Protein AF-A0A956T1V2-F1 (afdb_monomer_lite)

pLDDT: mean 81.73, std 8.69, range [58.0, 92.75]

Foldseek 3Di:
DVVLVVPAPPDDPPPDDDPPVVVCVVCVPFKDWDDKFFADADCNVCAVCVVSVVPPPVVNVVCNVVVVVVRVVCSVVDDPVRGPDMDIDIDTD

Structure (mmCIF, N/CA/C/O backbone):
data_AF-A0A956T1V2-F1
#
_entry.id   AF-A0A956T1V2-F1
#
loop_
_atom_site.group_PDB
_atom_site.id
_atom_site.type_symbol
_atom_site.label_atom_id
_atom_site.label_alt_id
_atom_site.label_comp_id
_atom_site.label_asym_id
_atom_site.label_entity_id
_atom_site.label_seq_id
_atom_site.pdbx_PDB_ins_code
_atom_site.Cartn_x
_atom_site.Cartn_y
_atom_site.Cartn_z
_atom_site.occupancy
_atom_site.B_iso_or_equiv
_atom_site.auth_seq_id
_atom_site.auth_comp_id
_atom_site.auth_asym_id
_atom_site.auth_atom_id
_atom_site.pdbx_PDB_model_num
ATOM 1 N N . ARG A 1 1 ? -10.955 -4.271 -11.040 1.00 58.00 1 ARG A N 1
ATOM 2 C CA . ARG A 1 1 ? -10.487 -5.555 -10.462 1.00 58.00 1 ARG A CA 1
ATOM 3 C C . ARG A 1 1 ? -11.052 -6.782 -11.180 1.00 58.00 1 ARG A C 1
ATOM 5 O O . ARG A 1 1 ? -10.254 -7.482 -11.777 1.00 58.00 1 ARG A O 1
ATOM 12 N N . LYS A 1 2 ? -12.379 -7.001 -11.243 1.00 58.19 2 LYS A N 1
ATOM 13 C CA . LYS A 1 2 ? -12.994 -8.191 -11.892 1.00 58.19 2 LYS A CA 1
ATOM 14 C C . LYS A 1 2 ? -12.524 -8.506 -13.324 1.00 58.19 2 LYS A C 1
ATOM 16 O O . LYS A 1 2 ? -12.512 -9.667 -13.703 1.00 58.19 2 LYS A O 1
ATOM 21 N N . LEU A 1 3 ? -12.149 -7.494 -14.114 1.00 64.12 3 LEU A N 1
ATOM 22 C CA . LEU A 1 3 ? -11.596 -7.721 -15.453 1.00 64.12 3 LEU A CA 1
ATOM 23 C C . LEU A 1 3 ? -10.191 -8.341 -15.399 1.00 64.12 3 LEU A C 1
ATOM 25 O O . LEU A 1 3 ? -9.960 -9.329 -16.069 1.00 64.12 3 LEU A O 1
ATOM 29 N N . TRP A 1 4 ? -9.284 -7.805 -14.577 1.00 61.72 4 TRP A N 1
ATOM 30 C CA . TRP A 1 4 ? -7.910 -8.310 -14.435 1.00 61.72 4 TRP A CA 1
ATOM 31 C C . TRP A 1 4 ? -7.899 -9.754 -13.930 1.00 61.72 4 TRP A C 1
ATOM 33 O O . TRP A 1 4 ? -7.306 -10.609 -14.576 1.00 61.72 4 TRP A O 1
ATOM 43 N N . TYR A 1 5 ? -8.651 -10.044 -12.863 1.00 61.69 5 TYR A N 1
ATOM 44 C CA . TYR A 1 5 ? -8.760 -11.395 -12.294 1.00 61.69 5 TYR A CA 1
ATOM 45 C C . TYR A 1 5 ? -9.218 -12.460 -13.301 1.00 61.69 5 TYR A C 1
ATOM 47 O O . TYR A 1 5 ? -8.940 -13.635 -13.119 1.00 61.69 5 TYR A O 1
ATOM 55 N N . ARG A 1 6 ? -9.915 -12.075 -14.377 1.00 64.38 6 ARG A N 1
ATOM 56 C CA . ARG A 1 6 ? -10.345 -13.020 -15.417 1.00 64.38 6 ARG A CA 1
ATOM 57 C C . ARG A 1 6 ? -9.243 -13.421 -16.395 1.00 64.38 6 ARG A C 1
ATOM 59 O O . ARG A 1 6 ? -9.412 -14.420 -17.084 1.00 64.38 6 ARG A O 1
ATOM 66 N N . PHE A 1 7 ? -8.176 -12.636 -16.512 1.00 66.19 7 PHE A N 1
ATOM 67 C CA . PHE A 1 7 ? -7.160 -12.811 -17.555 1.00 66.19 7 PHE A CA 1
ATOM 68 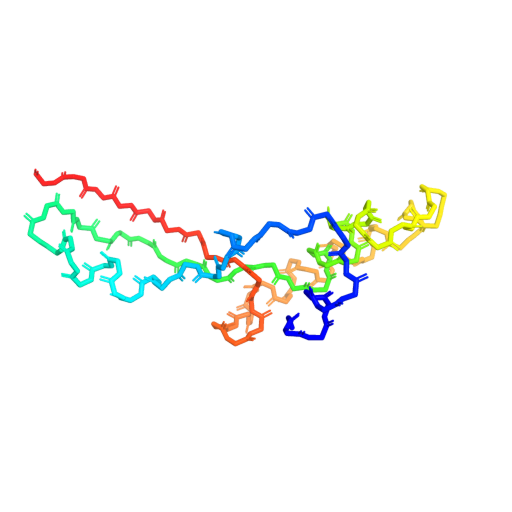C C . PHE A 1 7 ? -5.793 -13.237 -17.018 1.00 66.19 7 PHE A C 1
ATOM 70 O O . PHE A 1 7 ? -4.886 -13.469 -17.816 1.00 66.19 7 PHE A O 1
ATOM 77 N N . ASP A 1 8 ? -5.628 -13.338 -15.700 1.00 66.62 8 ASP A N 1
ATOM 78 C CA . ASP A 1 8 ? -4.339 -13.622 -15.083 1.00 66.62 8 ASP A CA 1
ATOM 79 C C . ASP A 1 8 ? -4.325 -15.016 -14.428 1.00 66.62 8 ASP A C 1
ATOM 81 O O . ASP A 1 8 ? -5.039 -15.231 -13.450 1.00 66.62 8 ASP A O 1
ATOM 85 N N . PRO A 1 9 ? -3.537 -15.973 -14.959 1.00 68.38 9 PRO A N 1
ATOM 86 C CA . PRO A 1 9 ? -3.486 -17.346 -14.458 1.00 68.38 9 PRO A CA 1
ATOM 87 C C . PRO A 1 9 ? -2.745 -17.484 -13.121 1.00 68.38 9 PRO A C 1
ATOM 89 O O . PRO A 1 9 ? -2.670 -18.589 -12.594 1.00 68.38 9 PRO A O 1
ATOM 92 N N . LEU A 1 10 ? -2.149 -16.403 -12.607 1.00 68.56 10 LEU A N 1
ATOM 93 C CA . LEU A 1 10 ? -1.412 -16.411 -11.344 1.00 68.56 10 LEU A CA 1
ATOM 94 C C . LEU A 1 10 ? -2.295 -16.129 -10.124 1.00 68.56 10 LEU A C 1
ATOM 96 O O . LEU A 1 10 ? -1.793 -16.246 -9.011 1.00 68.56 10 LEU A O 1
ATOM 100 N N . PHE A 1 11 ? -3.565 -15.759 -10.319 1.00 67.12 11 PHE A N 1
ATOM 101 C CA . PHE A 1 11 ? -4.474 -15.476 -9.212 1.00 67.12 11 PHE A CA 1
ATOM 102 C C . PHE A 1 11 ? -5.179 -16.743 -8.725 1.00 67.12 11 PHE A C 1
ATOM 104 O O . PHE A 1 11 ? -5.852 -17.425 -9.501 1.00 67.12 11 PHE A O 1
ATOM 111 N N . GLU A 1 12 ? -5.059 -17.032 -7.430 1.00 68.31 12 GLU A N 1
ATOM 112 C CA . GLU A 1 12 ? -5.826 -18.103 -6.790 1.00 68.31 12 GLU A CA 1
ATOM 113 C C . GLU A 1 12 ? -7.239 -17.634 -6.416 1.00 68.31 12 GLU A C 1
ATOM 115 O O . GLU A 1 12 ? -7.472 -16.465 -6.108 1.00 68.31 12 GLU A O 1
ATOM 120 N N . GLU A 1 13 ? -8.201 -18.563 -6.372 1.00 64.38 13 GLU A N 1
ATOM 121 C CA . GLU A 1 13 ? -9.592 -18.271 -5.981 1.00 64.38 13 GLU A CA 1
ATOM 122 C C . GLU A 1 13 ? -9.712 -17.681 -4.565 1.00 64.38 13 GLU A C 1
ATOM 124 O O . GLU A 1 13 ? -10.689 -17.005 -4.255 1.00 64.38 13 GLU A O 1
ATOM 129 N N . SER A 1 14 ? -8.711 -17.901 -3.708 1.00 65.25 14 SER A N 1
ATOM 130 C CA . SER A 1 14 ? -8.670 -17.386 -2.337 1.00 65.25 14 SER A CA 1
ATOM 131 C C . SER A 1 14 ? -8.173 -15.936 -2.219 1.00 65.25 14 SER A C 1
ATOM 133 O O . SER A 1 14 ? -8.257 -15.352 -1.139 1.00 65.25 14 SER A O 1
ATOM 135 N N . GLU A 1 15 ? -7.711 -15.313 -3.310 1.00 68.19 15 GLU A N 1
ATOM 136 C CA . GLU A 1 15 ? -7.192 -13.934 -3.325 1.00 68.19 15 GLU A CA 1
ATOM 137 C C . GLU A 1 15 ? -8.295 -12.862 -3.452 1.00 68.19 15 GLU A C 1
ATOM 139 O O . GLU A 1 15 ? -8.078 -11.750 -3.958 1.00 68.19 15 GLU A O 1
ATOM 144 N N . GLU A 1 16 ? -9.504 -13.182 -2.984 1.00 70.75 16 GLU A N 1
ATOM 145 C CA . GLU A 1 16 ? -10.608 -12.232 -2.910 1.00 70.75 16 GLU A CA 1
ATOM 146 C C . GLU A 1 16 ? -10.293 -11.049 -1.981 1.00 70.75 16 GLU A C 1
ATOM 148 O O . GLU A 1 16 ? -9.490 -11.107 -1.046 1.00 70.75 16 GLU A O 1
ATOM 153 N N . SER A 1 17 ? -10.948 -9.916 -2.244 1.00 73.19 17 SER A N 1
ATOM 154 C CA . SER A 1 17 ? -10.778 -8.721 -1.423 1.00 73.19 17 SER A CA 1
ATOM 155 C C . SER A 1 17 ? -11.320 -8.936 -0.013 1.00 73.1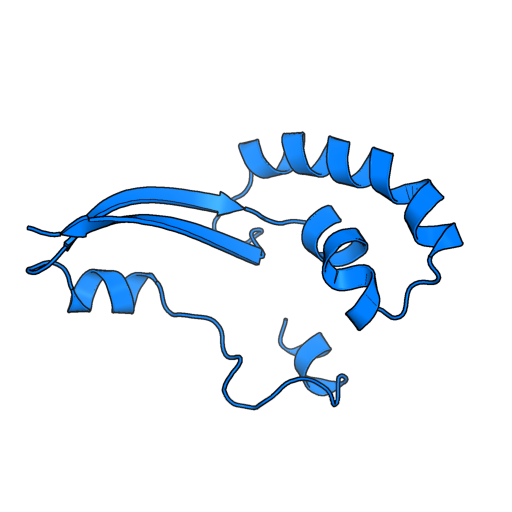9 17 SER A C 1
ATOM 157 O O . SER A 1 17 ? -12.477 -9.316 0.153 1.00 73.19 17 SER A O 1
ATOM 159 N N . VAL A 1 18 ? -10.524 -8.581 0.993 1.00 82.12 18 VAL A N 1
ATOM 160 C CA . VAL A 1 18 ? -10.936 -8.618 2.401 1.00 82.12 18 VAL A CA 1
ATOM 161 C C . VAL A 1 18 ? -12.086 -7.639 2.660 1.00 82.12 18 VAL A C 1
ATOM 163 O O . VAL A 1 18 ? -11.952 -6.437 2.416 1.00 82.12 18 VAL A O 1
ATOM 166 N N . ASP A 1 19 ? -13.191 -8.136 3.224 1.00 86.00 19 ASP A N 1
ATOM 167 C CA . ASP A 1 19 ? -14.254 -7.292 3.775 1.00 86.00 19 ASP A CA 1
ATOM 168 C C . ASP A 1 19 ? -13.835 -6.717 5.136 1.00 86.00 19 ASP A C 1
ATOM 170 O O . ASP A 1 19 ? -14.017 -7.319 6.196 1.00 86.00 19 ASP A O 1
ATOM 174 N N . LEU A 1 20 ? -13.254 -5.520 5.100 1.00 85.75 20 LEU A N 1
ATOM 175 C CA . LEU A 1 20 ? -12.769 -4.824 6.291 1.00 85.75 20 LEU A CA 1
ATOM 176 C C . LEU A 1 20 ? -13.888 -4.421 7.257 1.00 85.75 20 LEU A C 1
ATOM 178 O O . LEU A 1 20 ? -13.649 -4.348 8.463 1.00 85.75 20 LEU A O 1
ATOM 182 N N . GLU A 1 21 ? -15.091 -4.128 6.760 1.00 87.31 21 GLU A N 1
ATOM 183 C CA . GLU A 1 21 ? -16.212 -3.734 7.619 1.00 87.31 21 GLU A CA 1
ATOM 184 C C . GLU A 1 21 ? -16.749 -4.942 8.381 1.00 87.31 21 GLU A C 1
ATOM 186 O O . GLU A 1 21 ? -16.864 -4.878 9.609 1.00 87.31 21 GLU A O 1
ATOM 191 N N . GLY A 1 22 ? -16.956 -6.065 7.687 1.00 88.75 22 GLY A N 1
ATOM 192 C CA . GLY A 1 22 ? -17.301 -7.340 8.314 1.00 88.75 22 GLY A CA 1
ATOM 193 C C . GLY A 1 22 ? -16.241 -7.807 9.316 1.00 88.75 22 GLY A C 1
ATOM 194 O O . GLY A 1 22 ? -16.575 -8.225 10.432 1.00 88.75 22 GLY A O 1
ATOM 195 N N . LEU A 1 23 ? -14.954 -7.657 8.977 1.00 89.25 23 LEU A N 1
ATOM 196 C CA . LEU A 1 23 ? -13.836 -8.023 9.852 1.00 89.25 23 LEU A CA 1
ATOM 197 C C . LEU A 1 23 ? -13.838 -7.203 11.154 1.00 89.25 23 LEU A C 1
ATOM 199 O O . LEU A 1 23 ? -13.682 -7.771 12.240 1.00 89.25 23 LEU A O 1
ATOM 203 N N . LYS A 1 24 ? -14.035 -5.879 11.056 1.00 90.06 24 LYS A N 1
ATOM 204 C CA . LYS A 1 24 ? -14.122 -4.973 12.216 1.00 90.06 24 LYS A CA 1
ATOM 205 C C . LYS A 1 24 ? -15.336 -5.296 13.082 1.00 90.06 24 LYS A C 1
ATOM 207 O O . LYS A 1 24 ? -15.203 -5.413 14.299 1.00 90.06 24 LYS A O 1
ATOM 212 N N . ALA A 1 25 ? -16.505 -5.477 12.465 1.00 90.06 25 ALA A N 1
ATOM 213 C CA . ALA A 1 25 ? -17.741 -5.794 13.177 1.00 90.06 25 ALA A CA 1
ATOM 214 C C . ALA A 1 25 ? -17.612 -7.096 13.983 1.00 90.06 25 ALA A C 1
ATOM 216 O O . ALA A 1 25 ? -17.945 -7.123 15.168 1.00 90.06 25 ALA A O 1
ATOM 217 N N . SER A 1 26 ? -17.028 -8.134 13.378 1.00 92.56 26 SER A N 1
ATOM 218 C CA . SER A 1 26 ? -16.833 -9.450 14.003 1.00 92.56 26 SER A CA 1
ATOM 219 C C . SER A 1 26 ? -15.838 -9.443 15.172 1.00 92.56 26 SER A C 1
ATOM 221 O O . SER A 1 26 ? -15.835 -10.362 15.988 1.00 92.56 26 SER A O 1
ATOM 223 N N . ASN A 1 27 ? -14.988 -8.415 15.278 1.00 91.06 27 ASN A N 1
ATOM 224 C CA . ASN A 1 27 ? -13.895 -8.347 16.255 1.00 91.06 27 ASN A CA 1
ATOM 225 C C . ASN A 1 27 ? -13.997 -7.174 17.241 1.00 91.06 27 ASN A C 1
ATOM 227 O O . ASN A 1 27 ? -13.090 -6.982 18.052 1.00 91.06 27 ASN A O 1
ATOM 231 N N . ARG A 1 28 ? -15.112 -6.434 17.233 1.00 86.44 28 ARG A N 1
ATOM 232 C CA . ARG A 1 28 ? -15.316 -5.217 18.039 1.00 86.44 28 ARG A CA 1
ATOM 233 C C . ARG A 1 28 ? -15.122 -5.408 19.551 1.00 86.44 28 ARG A C 1
ATOM 235 O O . ARG A 1 28 ? -14.772 -4.460 20.239 1.00 86.44 28 ARG A O 1
ATOM 242 N N . GLY A 1 29 ? -15.344 -6.617 20.070 1.00 87.69 29 GLY A N 1
ATOM 243 C CA . GLY A 1 29 ? -15.143 -6.943 21.491 1.00 87.69 29 GLY A CA 1
ATOM 244 C C . GLY A 1 29 ? -13.724 -7.390 21.865 1.00 87.69 29 GLY A C 1
ATOM 245 O O . GLY A 1 29 ? -13.451 -7.601 23.039 1.00 87.69 29 GLY A O 1
ATOM 246 N N . ARG A 1 30 ? -12.833 -7.585 20.886 1.00 91.62 30 ARG A N 1
ATOM 247 C CA . ARG A 1 30 ? -11.460 -8.095 21.086 1.00 91.62 30 ARG A CA 1
ATOM 248 C C . ARG A 1 30 ? -10.396 -7.076 20.697 1.00 91.62 30 ARG A C 1
ATOM 250 O O . ARG A 1 30 ? -9.275 -7.132 21.200 1.00 91.62 30 ARG A O 1
ATOM 257 N N . PHE A 1 31 ? -10.736 -6.192 19.766 1.00 92.12 31 PHE A N 1
ATOM 258 C CA . PHE A 1 31 ? -9.826 -5.212 19.207 1.00 92.12 31 PHE A CA 1
ATOM 259 C C . PHE A 1 31 ? -10.511 -3.858 19.059 1.00 92.12 31 PHE A C 1
ATOM 261 O O . PHE A 1 31 ? -11.670 -3.761 18.656 1.00 92.12 31 PHE A O 1
ATOM 268 N N . GLU A 1 32 ? -9.747 -2.812 19.325 1.00 90.50 32 GLU A N 1
ATOM 269 C CA . GLU A 1 32 ? -10.092 -1.424 19.075 1.00 90.50 32 GLU A CA 1
ATOM 270 C C . GLU A 1 32 ? -9.390 -0.948 17.796 1.00 90.50 32 GLU A C 1
ATOM 272 O O . GLU A 1 32 ? -8.179 -1.114 17.635 1.00 90.50 32 GLU A O 1
ATOM 277 N N . SER A 1 33 ? -10.148 -0.367 16.866 1.00 87.06 33 SER A N 1
ATOM 278 C CA . SER A 1 33 ? -9.608 0.173 15.615 1.00 87.06 33 SER A CA 1
ATOM 279 C C . SER A 1 33 ? -9.072 1.584 15.851 1.00 87.06 33 SER A C 1
ATOM 281 O O . SER A 1 33 ? -9.853 2.500 16.086 1.00 87.06 33 SER A O 1
ATOM 283 N N . MET A 1 34 ? -7.754 1.760 15.770 1.00 90.62 34 MET A N 1
ATOM 284 C CA . MET A 1 34 ? -7.078 3.034 16.047 1.00 90.62 34 MET A CA 1
ATOM 285 C C . MET A 1 34 ? -7.034 3.934 14.812 1.00 90.62 34 MET A C 1
ATOM 287 O O . MET A 1 34 ? -7.398 5.103 14.873 1.00 90.62 34 MET A O 1
ATOM 291 N N . THR A 1 35 ? -6.583 3.382 13.684 1.00 88.00 35 THR A N 1
ATOM 292 C CA . THR A 1 35 ? -6.358 4.140 12.448 1.00 88.00 35 THR A CA 1
ATOM 293 C C . THR A 1 35 ? -6.748 3.297 11.244 1.00 88.00 35 THR A C 1
ATOM 295 O O . THR A 1 35 ? -6.455 2.102 11.201 1.00 88.00 35 THR A O 1
ATOM 298 N N . GLU A 1 36 ? -7.360 3.931 10.249 1.00 88.62 36 GLU A N 1
ATOM 299 C CA . GLU A 1 36 ? -7.699 3.330 8.963 1.00 88.62 36 GLU A CA 1
ATOM 300 C C . GLU A 1 36 ? -7.353 4.317 7.849 1.00 88.62 36 GLU A C 1
ATOM 302 O O . GLU A 1 36 ? -7.854 5.440 7.822 1.00 88.62 36 GLU A O 1
ATOM 307 N N . GLN A 1 37 ? -6.458 3.910 6.953 1.00 87.81 37 GLN A N 1
ATOM 308 C CA . GLN A 1 37 ? -6.025 4.709 5.811 1.00 87.81 37 GLN A CA 1
ATOM 309 C C . GLN A 1 37 ? -6.219 3.912 4.532 1.00 87.81 37 GLN A C 1
ATOM 311 O O . GLN A 1 37 ? -5.819 2.755 4.445 1.00 87.81 37 GLN A O 1
ATOM 316 N N . TYR A 1 38 ? -6.800 4.547 3.525 1.00 87.50 38 TYR A N 1
ATOM 317 C CA . TYR A 1 38 ? -7.033 3.946 2.221 1.00 87.50 38 TYR A CA 1
ATOM 318 C C . TYR A 1 38 ? -5.954 4.426 1.253 1.00 87.50 38 TYR A C 1
ATOM 320 O O . TYR A 1 38 ? -5.797 5.622 1.027 1.00 87.50 38 TYR A O 1
ATOM 328 N N . LEU A 1 39 ? -5.179 3.493 0.702 1.00 85.25 39 LEU A N 1
ATOM 329 C CA . LEU A 1 39 ? -3.959 3.778 -0.049 1.00 85.25 39 LEU A CA 1
ATOM 330 C C . LEU A 1 39 ? -3.868 2.918 -1.313 1.00 85.25 39 LEU A C 1
ATOM 332 O O . LEU A 1 39 ? -4.583 1.930 -1.496 1.00 85.25 39 LEU A O 1
ATOM 336 N N . GLY A 1 40 ? -2.943 3.297 -2.187 1.00 79.94 40 GLY A N 1
ATOM 337 C CA . GLY A 1 40 ? -2.640 2.551 -3.396 1.00 79.94 40 GLY A CA 1
ATOM 338 C C . GLY A 1 40 ? -3.561 2.954 -4.536 1.00 79.94 40 GLY A C 1
ATOM 339 O O . GLY A 1 40 ? -4.734 2.601 -4.546 1.00 79.94 40 GLY A O 1
ATOM 340 N N . SER A 1 41 ? -3.025 3.679 -5.506 1.00 82.25 41 SER A N 1
ATOM 341 C CA . SER A 1 41 ? -3.763 4.189 -6.654 1.00 82.25 41 SER A CA 1
ATOM 342 C C . SER A 1 41 ? -3.065 3.780 -7.955 1.00 82.25 41 SER A C 1
ATOM 344 O O . SER A 1 41 ? -2.897 2.591 -8.241 1.00 82.25 41 SER A O 1
ATOM 346 N N . VAL A 1 42 ? -2.645 4.750 -8.759 1.00 81.19 42 VAL A N 1
ATOM 347 C CA . VAL A 1 42 ? -2.041 4.534 -10.070 1.00 81.19 42 VAL A CA 1
ATOM 348 C C . VAL A 1 42 ? -0.652 3.909 -9.952 1.00 81.19 42 VAL A C 1
ATOM 350 O O . VAL A 1 42 ? -0.354 2.963 -10.680 1.00 81.19 42 VAL A O 1
ATOM 353 N N . ALA A 1 43 ? 0.197 4.372 -9.031 1.00 83.62 43 ALA A N 1
ATOM 354 C CA . ALA A 1 43 ? 1.538 3.814 -8.873 1.00 83.62 43 ALA A CA 1
ATOM 355 C C . ALA A 1 43 ? 1.500 2.422 -8.250 1.00 83.62 43 ALA A C 1
ATOM 357 O O . ALA A 1 43 ? 2.290 1.562 -8.638 1.00 83.62 43 ALA A O 1
ATOM 358 N N . TYR A 1 44 ? 0.558 2.152 -7.345 1.00 83.94 44 TYR A N 1
ATOM 359 C CA . TYR A 1 44 ? 0.361 0.797 -6.843 1.00 83.94 44 TYR A CA 1
ATOM 360 C C . TYR A 1 44 ? 0.093 -0.193 -7.983 1.00 83.94 44 TYR A C 1
ATOM 362 O O . TYR A 1 44 ? 0.731 -1.242 -8.064 1.00 83.94 44 TYR A O 1
ATOM 370 N N . ILE A 1 45 ? -0.779 0.158 -8.927 1.00 82.50 45 ILE A N 1
ATOM 371 C CA . ILE A 1 45 ? -1.066 -0.703 -10.079 1.00 82.50 45 ILE A CA 1
ATOM 372 C C . ILE A 1 45 ? 0.123 -0.743 -11.051 1.00 82.50 45 ILE A C 1
ATOM 374 O O . ILE A 1 45 ? 0.654 -1.809 -11.344 1.00 82.50 45 ILE A O 1
ATOM 378 N N . ALA A 1 46 ? 0.575 0.410 -11.539 1.00 82.50 46 ALA A N 1
ATOM 379 C CA . ALA A 1 46 ? 1.534 0.478 -12.640 1.00 82.50 46 ALA A CA 1
ATOM 380 C C . ALA A 1 46 ? 2.987 0.193 -12.223 1.00 82.50 46 ALA A C 1
ATOM 382 O O . ALA A 1 46 ? 3.787 -0.271 -13.036 1.00 82.50 46 ALA A O 1
ATOM 383 N N . VAL A 1 47 ? 3.360 0.484 -10.974 1.00 83.69 47 VAL A N 1
ATOM 384 C CA . VAL A 1 47 ? 4.735 0.339 -10.472 1.00 83.69 47 VAL A CA 1
ATOM 385 C C . VAL A 1 47 ? 4.852 -0.870 -9.553 1.00 83.69 47 VAL A C 1
ATOM 387 O O . VAL A 1 47 ? 5.703 -1.731 -9.797 1.00 83.69 47 VAL A O 1
ATOM 390 N N . LEU A 1 48 ? 4.015 -0.967 -8.517 1.00 81.62 48 LEU A N 1
ATOM 391 C CA . LEU A 1 48 ? 4.129 -2.048 -7.528 1.00 81.62 48 LEU A CA 1
ATOM 392 C C . LEU A 1 48 ? 3.620 -3.389 -8.073 1.00 81.62 48 LEU A C 1
ATOM 394 O O . LEU A 1 48 ? 4.232 -4.412 -7.792 1.00 81.62 48 LEU A O 1
ATOM 398 N N . ASN A 1 49 ? 2.622 -3.382 -8.963 1.00 83.19 49 ASN A N 1
ATOM 399 C CA . ASN A 1 49 ? 2.153 -4.578 -9.679 1.00 83.19 49 ASN A CA 1
ATOM 400 C C . ASN A 1 49 ? 2.728 -4.698 -11.107 1.00 83.19 49 ASN A C 1
ATOM 402 O O . ASN A 1 49 ? 2.205 -5.435 -11.939 1.00 83.19 49 ASN A O 1
ATOM 406 N N . SER A 1 50 ? 3.840 -4.011 -11.398 1.00 81.69 50 SER A N 1
ATOM 407 C CA . SER A 1 50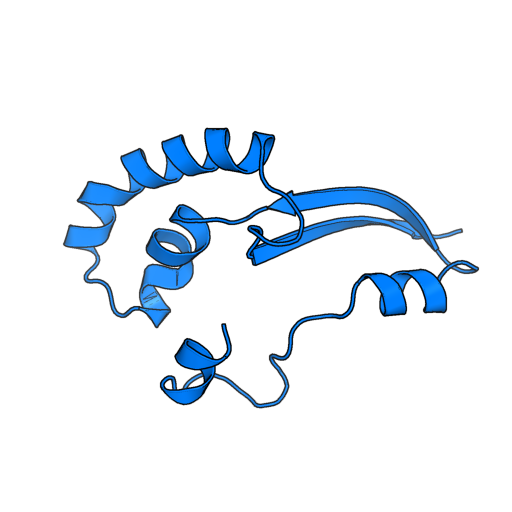 ? 4.513 -4.054 -12.713 1.00 81.69 50 SER A CA 1
ATOM 408 C C . SER A 1 50 ? 4.898 -5.464 -13.172 1.00 81.69 50 SER A C 1
ATOM 410 O O . SER A 1 50 ? 4.864 -5.734 -14.369 1.00 81.69 50 SER A O 1
ATOM 412 N N . MET A 1 51 ? 5.228 -6.368 -12.242 1.00 81.00 51 MET A N 1
ATOM 413 C CA . MET A 1 51 ? 5.520 -7.771 -12.557 1.00 81.00 51 MET A CA 1
ATOM 414 C C . MET A 1 51 ? 4.284 -8.490 -13.102 1.00 81.00 51 MET A C 1
ATOM 416 O O . MET A 1 51 ? 4.362 -9.166 -14.124 1.00 81.00 51 MET A O 1
ATOM 420 N N . ILE A 1 52 ? 3.140 -8.289 -12.448 1.00 77.62 52 ILE A N 1
ATOM 421 C CA . ILE A 1 52 ? 1.856 -8.880 -12.833 1.00 77.62 52 ILE A CA 1
ATOM 422 C C . ILE A 1 52 ? 1.413 -8.317 -14.194 1.00 77.62 52 ILE A C 1
ATOM 424 O O . ILE A 1 52 ? 0.976 -9.049 -15.075 1.00 77.62 52 ILE A O 1
ATOM 428 N N . LEU A 1 53 ? 1.653 -7.023 -14.428 1.00 78.06 53 LEU A N 1
ATOM 429 C CA . LEU A 1 53 ? 1.429 -6.366 -15.721 1.00 78.06 53 LEU A CA 1
ATOM 430 C C . LEU A 1 53 ? 2.494 -6.692 -16.7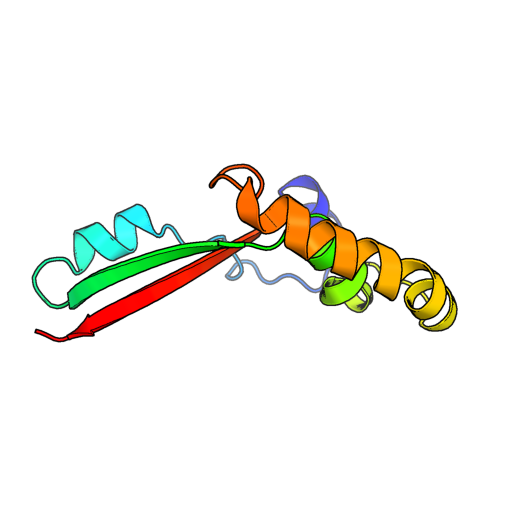87 1.00 78.06 53 LEU A C 1
ATOM 432 O O . LEU A 1 53 ? 2.404 -6.190 -17.907 1.00 78.06 53 LEU A O 1
ATOM 436 N N . ARG A 1 54 ? 3.506 -7.507 -16.455 1.00 82.50 54 ARG A N 1
ATOM 437 C CA . ARG A 1 54 ? 4.626 -7.894 -17.333 1.00 82.50 54 ARG A CA 1
ATOM 438 C C . ARG A 1 54 ? 5.355 -6.698 -17.953 1.00 82.50 54 ARG A C 1
ATOM 440 O O . ARG A 1 54 ? 5.841 -6.771 -19.082 1.00 82.50 54 ARG A O 1
ATOM 447 N N . VAL A 1 55 ? 5.439 -5.588 -17.221 1.00 83.00 55 VAL A N 1
ATOM 448 C CA . VAL A 1 55 ? 6.104 -4.380 -17.712 1.00 83.00 55 VAL A CA 1
ATOM 449 C C . VAL A 1 55 ? 7.620 -4.593 -17.696 1.00 83.00 55 VAL A C 1
ATOM 451 O O . VAL A 1 55 ? 8.176 -4.910 -16.640 1.00 83.00 55 VAL A O 1
ATOM 454 N N . PRO A 1 56 ? 8.323 -4.390 -18.825 1.00 85.25 56 PRO A N 1
ATOM 455 C CA . PRO A 1 56 ? 9.775 -4.488 -18.856 1.00 85.25 56 PRO A CA 1
ATOM 456 C C . PRO A 1 56 ? 10.433 -3.493 -17.890 1.00 85.25 56 PRO A C 1
ATOM 458 O O . PRO A 1 56 ? 10.047 -2.322 -17.823 1.00 85.25 56 PRO A O 1
ATOM 461 N N . GLY A 1 57 ? 11.470 -3.932 -17.169 1.00 83.75 57 GLY A N 1
ATOM 462 C CA . GLY A 1 57 ? 12.104 -3.133 -16.109 1.00 83.75 57 GLY A CA 1
ATOM 463 C C . GLY A 1 57 ? 12.639 -1.767 -16.564 1.00 83.75 57 GLY A C 1
ATOM 464 O O . GLY A 1 57 ? 12.595 -0.803 -15.803 1.00 83.75 57 GLY A O 1
ATOM 465 N N . TRP A 1 58 ? 13.072 -1.642 -17.821 1.00 86.38 58 TRP A N 1
ATOM 466 C CA . TRP A 1 58 ? 13.544 -0.372 -18.381 1.00 86.38 58 TRP A CA 1
ATOM 467 C C . TRP A 1 58 ? 12.418 0.660 -18.549 1.00 86.38 58 TRP A C 1
ATOM 469 O O . TRP A 1 58 ? 12.626 1.834 -18.254 1.00 86.38 58 TRP A O 1
ATOM 479 N N . VAL A 1 59 ? 11.210 0.230 -18.938 1.00 85.69 59 VAL A N 1
ATOM 480 C CA . VAL A 1 59 ? 10.031 1.111 -19.033 1.00 85.69 59 VAL A CA 1
ATOM 481 C C . VAL A 1 59 ? 9.627 1.566 -17.636 1.00 85.69 59 VAL A C 1
ATOM 483 O O . VAL A 1 59 ? 9.394 2.751 -17.412 1.00 85.69 59 VAL A O 1
ATOM 486 N N . LYS A 1 60 ? 9.620 0.632 -16.676 1.00 84.50 60 LYS A N 1
ATOM 487 C CA . LYS A 1 60 ? 9.319 0.914 -15.269 1.00 84.50 60 LYS A CA 1
ATOM 488 C C . LYS A 1 60 ? 10.190 2.036 -14.721 1.00 84.50 60 LYS A C 1
ATOM 490 O O . LYS A 1 60 ? 9.656 2.966 -14.119 1.00 84.50 60 LYS A O 1
ATOM 495 N N . ASN A 1 61 ? 11.498 1.988 -14.952 1.00 85.94 61 ASN A N 1
ATOM 496 C CA . ASN A 1 61 ? 12.423 3.002 -14.444 1.00 85.94 61 ASN A CA 1
ATOM 497 C C . ASN A 1 61 ? 12.122 4.415 -14.971 1.00 85.94 61 ASN A C 1
ATOM 499 O O . ASN A 1 61 ? 12.379 5.384 -14.261 1.00 85.94 61 ASN A O 1
ATOM 503 N N . LEU A 1 62 ? 11.534 4.536 -16.165 1.00 88.69 62 LEU A N 1
ATOM 504 C CA . LEU A 1 62 ? 11.188 5.825 -16.761 1.00 88.69 62 LEU A CA 1
ATOM 505 C C . LEU A 1 62 ? 9.973 6.478 -16.085 1.00 88.69 62 LEU A C 1
ATOM 507 O O . LEU A 1 62 ? 10.025 7.654 -15.735 1.00 88.69 62 LEU A O 1
ATOM 511 N N . TYR A 1 63 ? 8.881 5.732 -15.886 1.00 87.25 63 TYR A N 1
ATOM 512 C CA . TYR A 1 63 ? 7.637 6.303 -15.345 1.00 87.25 63 TYR A CA 1
ATOM 513 C C . TYR A 1 63 ? 7.511 6.201 -13.818 1.00 87.25 63 TYR A C 1
ATOM 515 O O . TYR A 1 63 ? 6.703 6.918 -13.225 1.00 87.25 63 TYR A O 1
ATOM 523 N N . SER A 1 64 ? 8.290 5.335 -13.158 1.00 88.00 64 SER A N 1
ATOM 524 C CA . SER A 1 64 ? 8.168 5.099 -11.709 1.00 88.00 64 SER A CA 1
ATOM 525 C C . SER A 1 64 ? 8.324 6.358 -10.855 1.00 88.00 64 SER A C 1
ATOM 527 O O . SER A 1 64 ? 7.484 6.546 -9.976 1.00 88.00 64 SER A O 1
ATOM 529 N N . PRO A 1 65 ? 9.316 7.245 -11.081 1.00 88.56 65 PRO A N 1
ATOM 530 C CA . PRO A 1 65 ? 9.472 8.448 -10.261 1.00 88.56 65 PRO A CA 1
ATOM 531 C C . PRO A 1 65 ? 8.255 9.376 -10.358 1.00 88.56 65 PRO A C 1
ATOM 533 O O . PRO A 1 65 ? 7.778 9.897 -9.347 1.00 88.56 65 PRO A O 1
ATOM 536 N N . LEU A 1 66 ? 7.711 9.528 -11.570 1.00 88.38 66 LEU A N 1
ATOM 537 C CA . LEU A 1 66 ? 6.536 10.356 -11.829 1.00 88.38 66 LEU A CA 1
ATOM 538 C C . LEU A 1 66 ? 5.307 9.783 -11.122 1.00 88.38 66 LEU A C 1
ATOM 540 O O . LEU A 1 66 ? 4.613 10.494 -10.399 1.00 88.38 66 LEU A O 1
ATOM 544 N N . PHE A 1 67 ? 5.058 8.485 -11.292 1.00 87.12 67 PHE A N 1
ATOM 545 C CA . PHE A 1 67 ? 3.884 7.843 -10.711 1.00 87.12 67 PHE A CA 1
ATOM 546 C C . PHE A 1 67 ? 3.969 7.768 -9.190 1.00 87.12 67 PHE A C 1
ATOM 548 O O . PHE A 1 67 ? 2.977 8.054 -8.534 1.00 87.12 67 PHE A O 1
ATOM 555 N N . MET A 1 68 ? 5.140 7.492 -8.612 1.00 86.75 68 MET A N 1
ATOM 556 C CA . MET A 1 68 ? 5.327 7.518 -7.155 1.00 86.75 68 MET A CA 1
ATOM 557 C C . MET A 1 68 ? 5.104 8.915 -6.561 1.00 86.75 68 MET A C 1
ATOM 559 O O . MET A 1 68 ? 4.520 9.041 -5.486 1.00 86.75 68 MET A O 1
ATOM 563 N N . SER A 1 69 ? 5.501 9.971 -7.274 1.00 86.25 69 SER A N 1
ATOM 564 C CA . SER A 1 69 ? 5.227 11.352 -6.852 1.00 86.25 69 SER A CA 1
ATOM 565 C C . SER A 1 69 ? 3.729 11.668 -6.894 1.00 86.25 69 SER A C 1
ATOM 567 O O . SER A 1 69 ? 3.183 12.240 -5.950 1.00 86.25 69 SER A O 1
ATOM 569 N N . LEU A 1 70 ? 3.046 11.246 -7.964 1.00 84.69 70 LEU A N 1
ATOM 570 C CA . LEU A 1 70 ? 1.594 11.390 -8.099 1.00 84.69 70 LEU A CA 1
ATOM 571 C C . LEU A 1 70 ? 0.836 10.580 -7.044 1.00 84.69 70 LEU A C 1
ATOM 573 O O . LEU A 1 70 ? -0.152 11.069 -6.506 1.00 84.69 70 LEU A O 1
ATOM 577 N N . GLU A 1 71 ? 1.320 9.389 -6.693 1.00 84.44 71 GLU A N 1
ATOM 578 C CA . GLU A 1 71 ? 0.744 8.5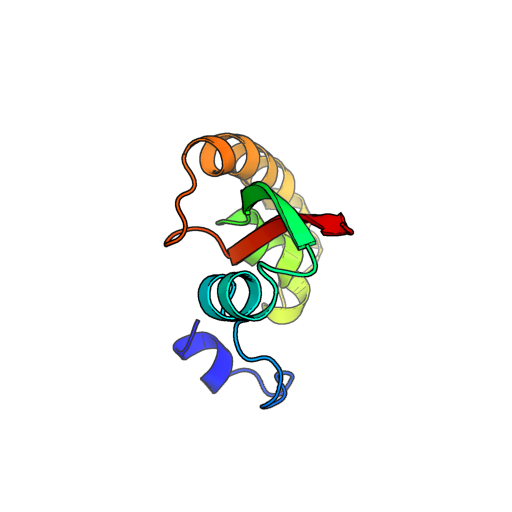39 -5.647 1.00 84.44 71 GLU A CA 1
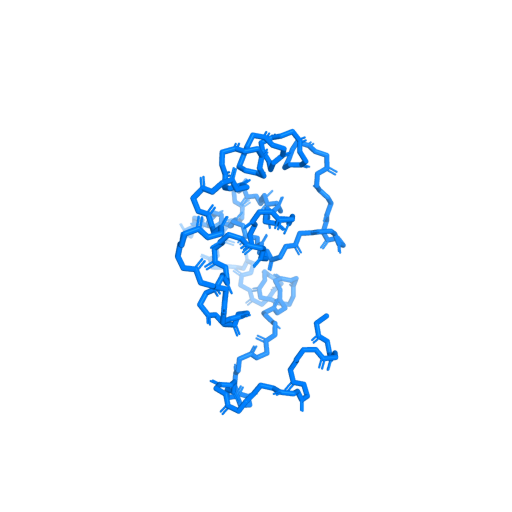ATOM 579 C C . GLU A 1 71 ? 0.685 9.269 -4.303 1.00 84.44 71 GLU A C 1
ATOM 581 O O . GLU A 1 71 ? -0.329 9.212 -3.618 1.00 84.44 71 GLU A O 1
ATOM 586 N N . GLY A 1 72 ? 1.737 10.008 -3.934 1.00 81.38 72 GLY A N 1
ATOM 587 C CA . GLY A 1 72 ? 1.753 10.792 -2.696 1.00 81.38 72 GLY A CA 1
ATOM 588 C C . GLY A 1 72 ? 0.672 11.878 -2.655 1.00 81.38 72 GLY A C 1
ATOM 589 O O . GLY A 1 72 ? 0.122 12.163 -1.591 1.00 81.38 72 GLY A O 1
ATOM 590 N N . LEU A 1 73 ? 0.336 12.458 -3.810 1.00 82.75 73 LEU A N 1
ATOM 591 C CA . LEU A 1 73 ? -0.717 13.465 -3.937 1.00 82.75 73 LEU A CA 1
ATOM 592 C C . LEU A 1 73 ? -2.106 12.815 -3.961 1.00 82.75 73 LEU A C 1
ATOM 594 O O . LEU A 1 73 ? -3.012 13.274 -3.266 1.00 82.75 73 LEU A O 1
ATOM 598 N N . LEU A 1 74 ? -2.251 11.709 -4.692 1.00 81.69 74 LEU A N 1
ATOM 599 C CA . LEU A 1 74 ? -3.490 10.941 -4.779 1.00 81.69 74 LEU A CA 1
ATOM 600 C C . LEU A 1 74 ? -3.858 10.305 -3.440 1.00 81.69 74 LEU A C 1
ATOM 602 O O . LEU A 1 74 ? -5.014 10.387 -3.053 1.00 81.69 74 LEU A O 1
ATOM 606 N N . ASN A 1 75 ? -2.897 9.774 -2.682 1.00 81.62 75 ASN A N 1
ATOM 607 C CA . ASN A 1 75 ? -3.131 9.179 -1.362 1.00 81.62 75 ASN A CA 1
ATOM 608 C C . ASN A 1 75 ? -3.727 10.170 -0.348 1.00 81.62 75 ASN A C 1
ATOM 610 O O . ASN A 1 75 ? -4.410 9.744 0.575 1.00 81.62 75 ASN A O 1
ATOM 614 N N . ARG A 1 76 ? -3.527 11.487 -0.515 1.00 79.31 76 ARG A N 1
ATOM 615 C CA . ARG A 1 76 ? -4.175 12.500 0.345 1.00 79.31 76 ARG A CA 1
ATOM 616 C C . ARG A 1 76 ? -5.671 12.648 0.075 1.00 79.31 76 ARG A C 1
ATOM 618 O O . ARG A 1 76 ? -6.406 13.065 0.962 1.00 79.31 76 ARG A O 1
ATOM 625 N N . VAL A 1 77 ? -6.100 12.348 -1.148 1.00 79.06 77 VAL A N 1
ATOM 626 C CA . VAL A 1 77 ? -7.489 12.490 -1.623 1.00 79.06 77 VAL A CA 1
ATOM 627 C C . VAL A 1 77 ? -8.127 11.113 -1.863 1.00 79.06 77 VAL A C 1
ATOM 629 O O . VAL A 1 77 ? -9.293 11.005 -2.242 1.00 79.06 77 VAL A O 1
ATOM 632 N N . ALA A 1 78 ? -7.367 10.040 -1.647 1.00 78.44 78 ALA A N 1
ATOM 633 C CA . ALA A 1 78 ? -7.795 8.687 -1.918 1.00 78.44 78 ALA A CA 1
ATOM 634 C C . ALA A 1 78 ? -8.940 8.311 -0.977 1.00 78.44 78 ALA A C 1
ATOM 636 O O . ALA A 1 78 ? -8.850 8.395 0.247 1.00 78.44 78 ALA A O 1
ATOM 637 N N . THR A 1 79 ? -10.046 7.908 -1.584 1.00 76.56 79 THR A N 1
ATOM 638 C CA . THR A 1 79 ? -11.225 7.386 -0.898 1.00 76.56 79 THR A CA 1
ATOM 639 C C . THR A 1 79 ? -11.271 5.872 -1.064 1.00 76.56 79 THR A C 1
ATOM 641 O O . THR A 1 79 ? -10.652 5.322 -1.975 1.00 76.56 79 THR A O 1
ATOM 644 N N . LYS A 1 80 ? -12.070 5.188 -0.234 1.00 78.44 80 LYS A N 1
ATOM 645 C CA . LYS A 1 80 ? -12.269 3.725 -0.268 1.00 78.44 80 LYS A CA 1
ATOM 646 C C . LYS A 1 80 ? -12.481 3.151 -1.680 1.00 78.44 80 LYS A C 1
ATOM 648 O O . LYS A 1 80 ? -12.064 2.032 -1.946 1.00 78.44 80 LYS A O 1
ATOM 653 N N . ALA A 1 81 ? -13.114 3.906 -2.582 1.00 76.12 81 ALA A N 1
ATOM 654 C CA . ALA A 1 81 ? -13.395 3.473 -3.952 1.00 76.12 81 ALA A CA 1
ATOM 655 C C . ALA A 1 81 ? -12.177 3.508 -4.896 1.00 76.12 81 ALA A C 1
ATOM 657 O O . ALA A 1 81 ? -12.129 2.737 -5.852 1.00 76.12 81 ALA A O 1
ATOM 658 N N . LEU A 1 82 ? -11.219 4.407 -4.656 1.00 78.12 82 LEU A N 1
ATOM 659 C CA . LEU A 1 82 ? -10.042 4.605 -5.514 1.00 78.12 82 LEU A CA 1
ATOM 660 C C . LEU A 1 82 ? -8.793 3.897 -4.980 1.00 78.12 82 LEU A C 1
ATOM 662 O O . LEU A 1 82 ? -7.805 3.767 -5.702 1.00 78.12 82 LEU A O 1
ATOM 666 N N . SER A 1 83 ? -8.843 3.438 -3.733 1.00 83.81 83 SER A N 1
ATOM 667 C CA . SER A 1 83 ? -7.735 2.770 -3.066 1.00 83.81 83 SER A CA 1
ATOM 668 C C . SER A 1 83 ? -7.699 1.271 -3.344 1.00 83.81 83 SER A C 1
ATOM 670 O O . SER A 1 83 ? -8.716 0.581 -3.379 1.00 83.81 83 SER A O 1
ATOM 672 N N . CYS A 1 84 ? -6.492 0.747 -3.509 1.00 84.44 84 CYS A N 1
ATOM 673 C CA . CYS A 1 84 ? -6.235 -0.661 -3.769 1.00 84.44 84 CYS A CA 1
ATOM 674 C C . CYS A 1 84 ? -6.076 -1.466 -2.477 1.00 84.44 84 CYS A C 1
ATOM 676 O O . CYS A 1 84 ? -6.365 -2.665 -2.462 1.00 84.44 84 CYS A O 1
ATOM 678 N N . TYR A 1 85 ? -5.616 -0.838 -1.401 1.00 85.62 85 TYR A N 1
ATOM 679 C CA . TYR A 1 85 ? -5.473 -1.483 -0.104 1.00 85.62 85 TYR A CA 1
ATOM 680 C C . TYR A 1 85 ? -5.843 -0.522 1.023 1.00 85.62 85 TYR A C 1
ATOM 682 O O . TYR A 1 85 ? -5.893 0.696 0.844 1.00 85.62 85 TYR A O 1
ATOM 690 N N . ALA A 1 86 ? -6.113 -1.080 2.199 1.00 88.00 86 ALA A N 1
ATOM 691 C CA . ALA A 1 86 ? -6.297 -0.301 3.410 1.00 88.00 86 ALA A CA 1
ATOM 692 C C . ALA A 1 86 ? -5.225 -0.680 4.426 1.00 88.00 86 ALA A C 1
ATOM 694 O O . ALA A 1 86 ? -4.961 -1.860 4.659 1.00 88.00 86 ALA A O 1
ATOM 695 N N . LEU A 1 87 ? -4.623 0.328 5.040 1.00 89.06 87 LEU A N 1
ATOM 696 C CA . LEU A 1 87 ? -3.745 0.179 6.183 1.00 89.06 87 LEU A CA 1
ATOM 697 C C . LEU A 1 87 ? -4.576 0.400 7.442 1.00 89.06 87 LEU A C 1
ATOM 699 O O . LEU A 1 87 ? -5.110 1.485 7.666 1.00 89.06 87 LEU A O 1
ATOM 703 N N . CYS A 1 88 ? -4.696 -0.651 8.245 1.00 90.31 88 CYS A N 1
ATOM 704 C CA . CYS A 1 88 ? -5.487 -0.641 9.465 1.00 90.31 88 CYS A CA 1
ATOM 705 C C . CYS A 1 88 ? -4.585 -0.912 10.671 1.00 90.31 88 CYS A C 1
ATOM 707 O O . CYS A 1 88 ? -3.783 -1.843 10.649 1.00 90.31 88 CYS A O 1
ATOM 709 N N . GLN A 1 89 ? -4.740 -0.128 11.736 1.00 91.75 89 GLN A N 1
ATOM 710 C CA . GLN A 1 89 ? -4.038 -0.328 13.003 1.00 91.75 89 GLN A CA 1
ATOM 711 C C . GLN A 1 89 ? -5.037 -0.690 14.093 1.00 91.75 89 GLN A C 1
ATOM 713 O O . GLN A 1 89 ? -5.952 0.082 14.377 1.00 91.75 89 GLN A O 1
ATOM 718 N N . TRP A 1 90 ? -4.883 -1.877 14.675 1.00 92.75 90 TRP A N 1
ATOM 719 C CA . TRP A 1 90 ? -5.806 -2.419 15.669 1.00 92.75 90 TRP A CA 1
ATOM 720 C C . TRP A 1 90 ? -5.058 -2.664 16.978 1.00 92.75 90 TRP A C 1
ATOM 722 O O . TRP A 1 90 ? -3.939 -3.179 16.975 1.00 92.75 90 TRP A O 1
ATOM 732 N N . ARG A 1 91 ? -5.676 -2.307 18.102 1.00 92.50 91 ARG A N 1
ATOM 733 C CA . ARG A 1 91 ? -5.159 -2.548 19.449 1.00 92.50 91 ARG A CA 1
ATOM 734 C C . ARG A 1 91 ? -5.972 -3.651 20.102 1.00 92.50 91 ARG A C 1
ATOM 736 O O . ARG A 1 91 ? -7.193 -3.578 20.125 1.00 92.50 91 ARG A O 1
ATOM 743 N N . LYS A 1 92 ? -5.306 -4.674 20.628 1.00 92.50 92 LYS A N 1
ATOM 744 C CA . LYS A 1 92 ? -5.976 -5.718 21.407 1.00 92.50 92 LYS A CA 1
ATOM 745 C C . LYS A 1 92 ? -6.393 -5.155 22.768 1.00 92.50 92 LYS A C 1
ATOM 747 O O . LYS A 1 92 ? -5.592 -4.451 23.385 1.00 92.50 92 LYS A O 1
ATOM 752 N N . ILE A 1 93 ? -7.622 -5.458 23.177 1.00 85.50 93 ILE A N 1
ATOM 753 C CA . ILE A 1 93 ? -8.189 -5.101 24.487 1.00 85.50 93 ILE A CA 1
ATOM 754 C C . ILE A 1 93 ? -7.833 -6.188 25.504 1.00 85.50 93 ILE A C 1
ATOM 756 O O . ILE A 1 93 ? -7.822 -7.381 25.109 1.00 85.50 93 ILE A O 1
#

Sequence (93 aa):
RKLWYRFDPLFEESEESVDLEGLKASNRGRFESMTEQYLGSVAYIAVLNSMILRVPGWVKNLYSPLFMSLEGLLNRVATKALSCYALCQWRKI

Secondary structure (DSSP, 8-state):
-HHHHTT-TT--TT-PPP-HHHHHHHHTTTEEEEEEEEE--HHIIIIITTTTTT--HHHHHHHHHHHHHHHHHHHHH--TTT-SEEEEEEEE-

Radius of gyration: 16.09 Å; chains: 1; bounding box: 31×32×44 Å